Protein AF-A0A6G5QMS0-F1 (afdb_monomer)

Sequence (101 aa):
MNLTSTTRLPVDHMISGALIGAIAAGGIGILNYKKGSASKAEVVAKTTKTAIQGGIVTACAISASNKLVSARYLAAAVTVAVGIAGVVATEKLIKNLEESK

pLDDT: mean 88.0, std 14.22, range [35.91, 97.56]

Foldseek 3Di:
DPPDDPDPQLQVQLQVQLVVQLCVLLVVLVVCVVVVNDDPVRSVLNSNLSSNLRSLLRSLQSVLVVCVVVVVNVVSVVSVVVSVVSNVVSVVVSVVVVVVD

Solvent-accessible surface area (backbone atoms only — not comparable to full-atom values): 5125 Å² total; per-residue (Å²): 133,85,89,62,78,87,66,90,48,36,64,67,40,16,54,51,24,18,50,53,24,26,51,55,36,37,56,54,28,54,54,33,35,77,70,70,75,41,50,73,67,56,29,51,53,50,12,52,52,36,12,55,39,26,12,45,46,37,16,22,51,49,49,17,50,58,28,45,78,68,71,35,53,69,63,14,53,51,33,46,52,50,26,54,50,50,43,54,49,50,54,52,53,52,48,52,63,62,70,77,105

InterPro domains:
  IPR058956 Magnetosome protein MamC [PF26373] (11-67)

Radius of gyration: 16.38 Å; Cα contacts (8 Å, |Δi|>4): 110; chains: 1; bounding box: 47×28×39 Å

Structure (mmCIF, N/CA/C/O backbone):
data_AF-A0A6G5QMS0-F1
#
_entry.id   AF-A0A6G5QMS0-F1
#
loop_
_atom_site.group_PDB
_atom_site.id
_atom_site.type_symbol
_atom_site.label_atom_id
_atom_site.label_alt_id
_atom_site.label_comp_id
_atom_site.label_asym_id
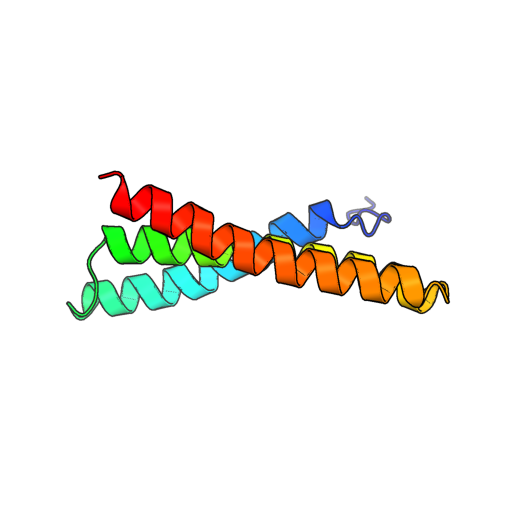_atom_site.label_entity_id
_atom_site.label_seq_id
_atom_site.pdbx_PDB_ins_code
_atom_site.Cartn_x
_atom_site.Cartn_y
_atom_site.Cartn_z
_atom_site.occupancy
_atom_site.B_iso_or_equiv
_atom_site.auth_seq_id
_atom_site.auth_comp_id
_atom_site.auth_asym_id
_atom_site.auth_atom_id
_atom_site.pdbx_PDB_model_num
ATOM 1 N N . MET A 1 1 ? 27.783 13.426 5.792 1.00 35.91 1 MET A N 1
ATOM 2 C CA . MET A 1 1 ? 26.712 12.527 6.272 1.00 35.91 1 MET A CA 1
ATOM 3 C C . MET A 1 1 ? 25.686 12.410 5.156 1.00 35.91 1 MET A C 1
ATOM 5 O O . MET A 1 1 ? 24.969 13.367 4.904 1.00 35.91 1 MET A O 1
ATOM 9 N N . ASN A 1 2 ? 25.715 11.317 4.390 1.00 42.00 2 ASN A N 1
ATOM 10 C CA . ASN A 1 2 ? 24.820 11.134 3.247 1.00 42.00 2 ASN A CA 1
ATOM 11 C C . ASN A 1 2 ? 23.484 10.591 3.782 1.00 42.00 2 ASN A C 1
ATOM 13 O O . ASN A 1 2 ? 23.346 9.396 4.010 1.00 42.00 2 ASN A O 1
ATOM 17 N N . LEU A 1 3 ? 22.543 11.488 4.089 1.00 47.78 3 LEU A N 1
ATOM 18 C CA . LEU A 1 3 ? 21.238 11.172 4.699 1.00 47.78 3 LEU A CA 1
ATOM 19 C C . LEU A 1 3 ? 20.211 10.597 3.710 1.00 47.78 3 LEU A C 1
ATOM 21 O O . LEU A 1 3 ? 19.059 10.384 4.075 1.00 47.78 3 LEU A O 1
ATOM 25 N N . THR A 1 4 ? 20.599 10.359 2.457 1.00 46.22 4 THR A N 1
ATOM 26 C CA . THR A 1 4 ? 19.692 9.853 1.427 1.00 46.22 4 THR A CA 1
ATOM 27 C C . THR A 1 4 ? 20.210 8.524 0.905 1.00 46.22 4 THR A C 1
ATOM 29 O O . THR A 1 4 ? 21.332 8.423 0.407 1.00 46.22 4 THR A O 1
ATOM 32 N N . SER A 1 5 ? 19.388 7.486 1.051 1.00 44.72 5 SER A N 1
ATOM 33 C CA . SER A 1 5 ? 19.567 6.248 0.305 1.00 44.72 5 SER A CA 1
ATOM 34 C C . SER A 1 5 ? 19.546 6.598 -1.184 1.00 44.72 5 SER A C 1
ATOM 36 O O . SER A 1 5 ? 18.560 7.133 -1.692 1.00 44.72 5 SER A O 1
ATOM 38 N N . THR A 1 6 ? 20.645 6.348 -1.893 1.00 50.56 6 THR A N 1
ATOM 39 C CA . THR A 1 6 ? 20.730 6.530 -3.351 1.00 50.56 6 THR A CA 1
ATOM 40 C C . THR A 1 6 ? 19.987 5.428 -4.111 1.00 50.56 6 THR A C 1
ATOM 42 O O . THR A 1 6 ? 19.879 5.486 -5.337 1.00 50.56 6 THR A O 1
ATOM 45 N N . THR A 1 7 ? 19.424 4.439 -3.410 1.00 55.16 7 THR 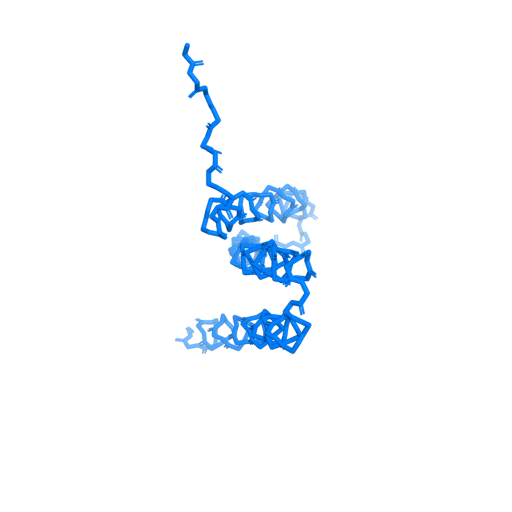A N 1
ATOM 46 C CA . THR A 1 7 ? 18.575 3.406 -3.993 1.00 55.16 7 THR A CA 1
ATOM 47 C C . THR A 1 7 ? 17.106 3.811 -3.835 1.00 55.16 7 THR A C 1
ATOM 49 O O . THR A 1 7 ? 16.555 3.850 -2.741 1.00 55.16 7 THR A O 1
ATOM 52 N N . ARG A 1 8 ? 16.426 4.124 -4.949 1.00 63.78 8 ARG A N 1
ATOM 53 C CA . ARG A 1 8 ? 14.958 4.297 -4.980 1.00 63.78 8 ARG A CA 1
ATOM 54 C C . ARG A 1 8 ? 14.271 2.935 -4.892 1.00 63.78 8 ARG A C 1
ATOM 56 O O . ARG A 1 8 ? 13.668 2.471 -5.865 1.00 63.78 8 ARG A O 1
ATOM 63 N N . LEU A 1 9 ? 14.432 2.253 -3.759 1.00 77.31 9 LEU A N 1
ATOM 64 C CA . LEU A 1 9 ? 13.836 0.943 -3.546 1.00 77.31 9 LEU A CA 1
ATOM 65 C C . LEU A 1 9 ? 12.315 1.097 -3.414 1.00 77.31 9 LEU A C 1
ATOM 67 O O . LEU A 1 9 ? 11.843 1.931 -2.639 1.00 77.31 9 LEU A O 1
ATOM 71 N N . PRO A 1 10 ? 11.519 0.281 -4.128 1.00 79.88 10 PRO A N 1
ATOM 72 C CA . PRO A 1 10 ? 10.065 0.300 -3.989 1.00 79.88 10 PRO A CA 1
ATOM 73 C C . PRO A 1 10 ? 9.584 0.114 -2.542 1.00 79.88 10 PRO A C 1
ATOM 75 O O . PRO A 1 10 ? 8.539 0.644 -2.184 1.00 79.88 10 PRO A O 1
ATOM 78 N N . VAL A 1 11 ? 10.353 -0.602 -1.714 1.00 82.25 11 VAL A N 1
ATOM 79 C CA . VAL A 1 11 ? 10.038 -0.881 -0.302 1.00 82.25 11 VAL A CA 1
ATOM 80 C C . VAL A 1 11 ? 10.127 0.375 0.573 1.00 82.25 11 VAL A C 1
ATOM 82 O O . VAL A 1 11 ? 9.236 0.604 1.386 1.00 82.25 11 VAL A O 1
ATOM 85 N N . ASP A 1 12 ? 11.119 1.241 0.370 1.00 81.00 12 ASP A N 1
ATOM 86 C CA . ASP A 1 12 ? 11.252 2.482 1.153 1.00 81.00 12 ASP A CA 1
ATOM 87 C C . ASP A 1 12 ? 10.063 3.421 0.892 1.00 81.00 12 ASP A C 1
ATOM 89 O O . ASP A 1 12 ? 9.485 4.044 1.790 1.00 81.00 12 ASP A O 1
ATOM 93 N N . HIS A 1 13 ? 9.630 3.454 -0.367 1.00 86.38 13 HIS A N 1
ATOM 94 C CA . HIS A 1 13 ? 8.457 4.203 -0.790 1.00 86.38 13 HIS A CA 1
ATOM 95 C C . HIS A 1 13 ? 7.136 3.530 -0.391 1.00 86.38 13 HIS A C 1
ATOM 97 O O . HIS A 1 13 ? 6.160 4.235 -0.142 1.00 86.38 13 HIS A O 1
ATOM 103 N N . MET A 1 14 ? 7.102 2.201 -0.259 1.00 91.38 14 MET A N 1
ATOM 104 C CA . MET A 1 14 ? 5.962 1.468 0.299 1.00 91.38 14 MET A CA 1
ATOM 105 C C . MET A 1 14 ? 5.661 1.932 1.724 1.00 91.38 14 MET A C 1
ATOM 107 O O . MET A 1 14 ? 4.515 2.231 2.045 1.00 91.38 14 MET A O 1
ATOM 111 N N . ILE A 1 15 ? 6.690 2.032 2.571 1.00 92.19 15 ILE A N 1
ATOM 112 C CA . ILE A 1 15 ? 6.532 2.453 3.970 1.00 92.19 15 ILE A CA 1
ATOM 113 C C . ILE A 1 15 ? 5.987 3.882 4.031 1.00 92.19 15 ILE A C 1
ATOM 115 O O . ILE A 1 15 ? 5.046 4.159 4.772 1.00 92.19 15 ILE A O 1
ATOM 119 N N . SER A 1 16 ? 6.523 4.775 3.196 1.00 92.25 16 SER A N 1
ATOM 120 C CA . SER A 1 16 ? 6.057 6.163 3.113 1.00 92.25 16 SER A CA 1
ATOM 121 C C . SER A 1 16 ? 4.608 6.259 2.619 1.00 92.25 16 SER A C 1
ATOM 123 O O . SER A 1 16 ? 3.805 6.981 3.209 1.00 92.25 16 SER A O 1
ATOM 125 N N . GLY A 1 17 ? 4.243 5.497 1.582 1.00 94.00 17 GLY A N 1
ATOM 126 C CA . GLY A 1 17 ? 2.869 5.412 1.082 1.00 94.00 17 GLY A CA 1
ATOM 127 C C . GLY A 1 17 ? 1.894 4.894 2.136 1.00 94.00 17 GLY A C 1
ATOM 128 O O . GLY A 1 17 ? 0.804 5.444 2.302 1.00 94.00 17 GLY A O 1
ATOM 129 N N . ALA A 1 18 ? 2.308 3.882 2.902 1.00 96.44 18 ALA A N 1
ATOM 130 C CA . ALA A 1 18 ? 1.498 3.330 3.976 1.00 96.44 18 ALA A CA 1
ATOM 131 C C . ALA A 1 18 ? 1.304 4.316 5.127 1.00 96.44 18 ALA A C 1
ATOM 133 O O . ALA A 1 18 ? 0.185 4.480 5.614 1.00 96.44 18 ALA A O 1
ATOM 134 N N . LEU A 1 19 ? 2.366 5.019 5.521 1.00 96.62 19 LEU A N 1
ATOM 135 C CA . LEU A 1 19 ? 2.302 6.027 6.571 1.00 96.62 19 LEU A CA 1
ATOM 136 C C . LEU A 1 19 ? 1.390 7.194 6.174 1.00 96.62 19 LEU A C 1
ATOM 138 O O . LEU A 1 19 ? 0.517 7.576 6.947 1.00 96.62 19 LEU A O 1
ATOM 142 N N . ILE A 1 20 ? 1.542 7.727 4.959 1.00 96.50 20 ILE A N 1
ATOM 143 C CA . ILE A 1 20 ? 0.690 8.816 4.460 1.00 96.50 20 ILE A CA 1
ATOM 144 C C . ILE A 1 20 ? -0.771 8.356 4.370 1.00 96.50 20 ILE A C 1
ATOM 146 O O . ILE A 1 20 ? -1.668 9.081 4.804 1.00 96.50 20 ILE A O 1
ATOM 150 N N . GLY A 1 21 ? -1.018 7.136 3.879 1.00 96.06 21 GLY A N 1
ATOM 151 C CA . GLY A 1 21 ? -2.354 6.538 3.850 1.00 96.06 21 GLY A CA 1
ATOM 152 C C . GLY A 1 21 ? -2.975 6.417 5.245 1.00 96.06 21 GLY A C 1
ATOM 153 O O . GLY A 1 21 ? -4.138 6.779 5.43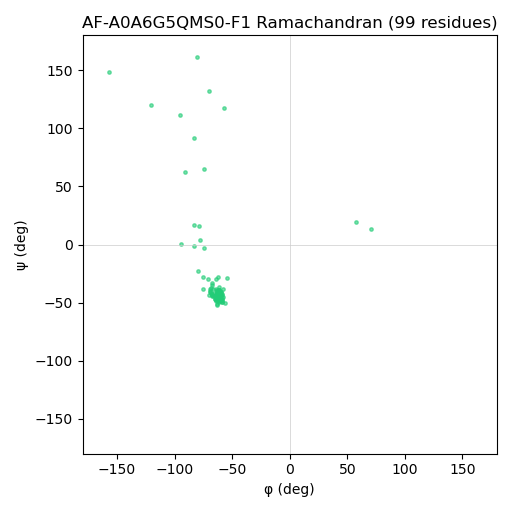6 1.00 96.06 21 GLY A O 1
ATOM 154 N N . ALA A 1 22 ? -2.190 5.982 6.235 1.00 97.00 22 ALA A N 1
ATOM 155 C CA . ALA A 1 22 ? -2.619 5.889 7.627 1.00 97.00 22 ALA A CA 1
ATOM 156 C C . ALA A 1 22 ? -2.927 7.266 8.232 1.00 97.00 22 ALA A C 1
ATOM 158 O O . ALA A 1 22 ? -3.957 7.433 8.879 1.00 97.00 22 ALA A O 1
ATOM 159 N N . ILE A 1 23 ? -2.071 8.266 8.000 1.00 97.44 23 ILE A N 1
ATOM 160 C CA . ILE A 1 23 ? -2.271 9.631 8.504 1.00 97.44 23 ILE A CA 1
ATOM 161 C C . ILE A 1 23 ? -3.560 10.223 7.928 1.00 97.44 23 ILE A C 1
ATOM 163 O O . ILE A 1 23 ? -4.387 10.743 8.678 1.00 97.44 23 ILE A O 1
ATOM 167 N N . ALA A 1 24 ? -3.763 10.108 6.614 1.00 96.00 24 ALA A N 1
ATOM 168 C CA . ALA A 1 24 ? -4.942 10.650 5.948 1.00 96.00 24 ALA A CA 1
ATOM 169 C C . ALA A 1 24 ? -6.234 9.974 6.436 1.00 96.00 24 ALA A C 1
ATOM 171 O O . ALA A 1 24 ? -7.174 10.649 6.864 1.00 96.00 24 ALA A O 1
ATOM 172 N N . ALA A 1 25 ? -6.283 8.639 6.420 1.00 95.88 25 ALA A N 1
ATOM 173 C CA . ALA A 1 25 ? -7.472 7.900 6.833 1.00 95.88 25 ALA A CA 1
ATOM 174 C C . ALA A 1 25 ? -7.734 7.996 8.340 1.00 95.88 25 ALA A C 1
ATOM 176 O O . ALA A 1 25 ? -8.885 8.168 8.743 1.00 95.88 25 ALA A O 1
ATOM 177 N N . GLY A 1 26 ? -6.683 7.941 9.157 1.00 94.94 26 GLY A N 1
ATOM 178 C CA . GLY A 1 26 ? -6.768 8.061 10.608 1.00 94.94 26 GLY A CA 1
ATOM 179 C C . GLY A 1 26 ? -7.214 9.453 11.040 1.00 94.94 26 GLY A C 1
ATOM 180 O O . GLY A 1 26 ? -8.120 9.573 11.861 1.00 94.94 26 GLY A O 1
ATOM 181 N N . GLY A 1 27 ? -6.659 10.508 10.437 1.00 95.69 27 GLY A N 1
ATOM 182 C CA . GLY A 1 27 ? -7.061 11.889 10.707 1.00 95.69 27 GLY A CA 1
ATOM 183 C C . GLY A 1 27 ? -8.543 12.130 10.409 1.00 95.69 27 GLY A C 1
ATOM 184 O O . GLY A 1 27 ? -9.280 12.603 11.275 1.00 95.69 27 GLY A O 1
ATOM 185 N N . ILE A 1 28 ? -9.010 11.724 9.221 1.00 95.81 28 ILE A N 1
ATOM 186 C CA . ILE A 1 28 ? -10.434 11.813 8.853 1.00 95.81 28 ILE A CA 1
ATOM 187 C C . ILE A 1 28 ? -11.289 10.925 9.772 1.00 95.81 28 ILE A C 1
ATOM 189 O O . ILE A 1 28 ? -12.355 11.337 10.230 1.00 95.81 28 ILE A O 1
ATOM 193 N N . GLY A 1 29 ? -10.823 9.713 10.075 1.00 94.94 29 GLY A N 1
ATOM 194 C CA . GLY A 1 29 ? -11.529 8.753 10.917 1.00 94.94 29 GLY A CA 1
ATOM 195 C C . GLY A 1 29 ? -11.743 9.245 12.348 1.00 94.94 29 GLY A C 1
ATOM 196 O O . GLY A 1 29 ? -12.850 9.136 12.869 1.00 94.94 29 GLY A O 1
ATOM 197 N N . ILE A 1 30 ? -10.734 9.868 12.965 1.00 95.19 30 ILE A N 1
ATOM 198 C CA . ILE A 1 30 ? -10.845 10.459 14.307 1.00 95.19 30 ILE A CA 1
ATOM 199 C C . ILE A 1 30 ? -11.921 11.550 14.338 1.00 95.19 30 ILE A C 1
ATOM 201 O O . ILE A 1 30 ? -12.701 11.615 15.291 1.00 95.19 30 ILE A O 1
ATOM 205 N N . LEU A 1 31 ? -11.998 12.390 13.301 1.00 95.50 31 LEU A N 1
ATOM 206 C CA . LEU A 1 31 ? -13.042 13.412 13.200 1.00 95.50 31 LEU A CA 1
ATOM 207 C C . LEU A 1 31 ? -14.435 12.781 13.087 1.00 95.50 31 LEU A C 1
ATOM 209 O O . LEU A 1 31 ? -15.358 13.225 13.768 1.00 95.50 31 LEU A O 1
ATOM 213 N N . AS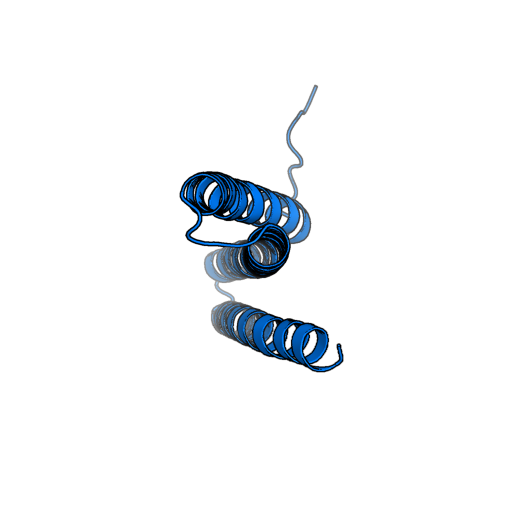N A 1 32 ? -14.584 11.729 12.282 1.00 93.44 32 ASN A N 1
ATOM 214 C CA . ASN A 1 32 ? -15.859 11.025 12.119 1.00 93.44 32 ASN A CA 1
ATOM 215 C C . ASN A 1 32 ? -16.296 10.304 13.400 1.00 93.44 32 ASN A C 1
ATOM 217 O O . ASN A 1 32 ? -17.475 10.349 13.746 1.00 93.44 32 ASN A O 1
ATOM 221 N N . TYR A 1 33 ? -15.354 9.717 14.144 1.00 94.25 33 TYR A N 1
ATOM 222 C CA . TYR A 1 33 ? -15.627 9.133 15.458 1.00 94.25 33 TYR A CA 1
ATOM 223 C C . TYR A 1 33 ? -16.125 10.185 16.454 1.00 94.25 33 TYR A C 1
ATOM 225 O O . TYR A 1 33 ? -17.142 9.981 17.113 1.00 94.25 33 TYR A O 1
ATOM 233 N N . LYS A 1 34 ? -15.470 11.353 16.523 1.00 94.69 34 LYS A N 1
ATOM 234 C CA . LYS A 1 34 ? -15.906 12.455 17.401 1.00 94.69 34 LYS A CA 1
ATOM 235 C C . LYS A 1 34 ? -17.293 13.001 17.045 1.00 94.69 34 LYS A C 1
ATOM 237 O O . LYS A 1 34 ? -17.983 13.497 17.926 1.00 94.69 34 LYS A O 1
ATOM 242 N N . LYS A 1 35 ? -17.700 12.906 15.776 1.00 95.19 35 LYS A N 1
ATOM 243 C CA . LYS A 1 35 ? -19.035 13.292 15.292 1.00 95.19 35 LYS A CA 1
ATOM 244 C C . LYS A 1 35 ? -20.103 12.207 15.495 1.00 95.19 35 LYS A C 1
ATOM 246 O O . LYS A 1 35 ? -21.247 12.420 15.113 1.00 95.19 35 LYS A O 1
ATOM 251 N N . GLY A 1 36 ? -19.743 1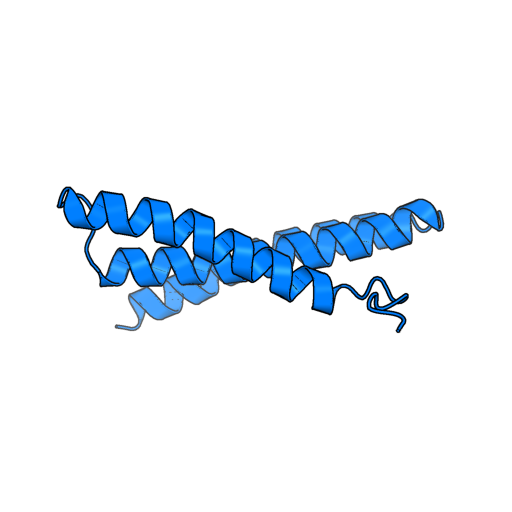1.046 16.048 1.00 92.88 36 GLY A N 1
ATOM 252 C CA . GLY A 1 36 ? -20.652 9.905 16.194 1.00 92.88 36 GLY A CA 1
ATOM 253 C C . GLY A 1 36 ? -21.015 9.223 14.870 1.00 92.88 36 GLY A C 1
ATOM 254 O O . GLY A 1 36 ? -21.943 8.426 14.834 1.00 92.88 36 GLY A O 1
ATOM 255 N N . SER A 1 37 ? -20.303 9.527 13.779 1.00 91.75 37 SER A N 1
ATOM 256 C CA . SER A 1 37 ? -20.580 9.005 12.430 1.00 91.75 37 SER A CA 1
ATOM 257 C C . SER A 1 37 ? -19.758 7.758 12.073 1.00 91.75 37 SER A C 1
ATOM 259 O O . SER A 1 37 ? -19.849 7.275 10.950 1.00 91.75 37 SER A O 1
ATOM 261 N N . ALA A 1 38 ? -18.908 7.282 12.987 1.00 91.94 38 ALA A N 1
ATOM 262 C CA . ALA A 1 38 ? -18.138 6.047 12.857 1.00 91.94 38 ALA A CA 1
ATOM 263 C C . ALA A 1 38 ? -17.738 5.520 14.243 1.00 91.94 38 ALA A C 1
ATOM 265 O O . ALA A 1 38 ? -17.465 6.295 15.160 1.00 91.94 38 ALA A O 1
ATOM 266 N N . SER A 1 39 ? -17.639 4.206 14.394 1.00 93.31 39 SER A N 1
ATOM 267 C CA . SER A 1 39 ? -17.087 3.540 15.573 1.00 93.31 39 SER A CA 1
ATOM 268 C C . SER A 1 39 ? -15.552 3.523 15.552 1.00 93.31 39 SER A C 1
ATOM 270 O O . SER A 1 39 ? -14.911 3.655 14.508 1.00 93.31 39 SER A O 1
ATOM 272 N N . LYS A 1 40 ? -14.924 3.301 16.717 1.00 90.81 40 LYS A N 1
ATOM 273 C CA . LYS A 1 40 ? -13.457 3.141 16.802 1.00 90.81 40 LYS A CA 1
ATOM 274 C C . LYS A 1 40 ? -12.957 1.982 15.934 1.00 90.81 40 LYS A C 1
ATOM 276 O O . LYS A 1 40 ? -11.901 2.098 15.320 1.00 90.81 40 LYS A O 1
ATOM 281 N N . ALA A 1 41 ? -13.713 0.883 15.891 1.00 90.00 41 ALA A N 1
ATOM 282 C CA . ALA A 1 41 ? -13.360 -0.302 15.119 1.00 90.00 41 ALA A CA 1
ATOM 283 C C . ALA A 1 41 ? -13.350 -0.004 13.613 1.00 90.00 41 ALA A C 1
ATOM 285 O O . ALA A 1 41 ? -12.361 -0.301 12.949 1.00 90.00 41 ALA A O 1
ATOM 286 N N . GLU A 1 42 ? -14.383 0.672 13.101 1.00 90.31 42 GLU A N 1
ATOM 287 C CA . GLU A 1 42 ? -14.449 1.093 11.693 1.00 90.31 42 GLU A CA 1
ATOM 288 C C . GLU A 1 42 ? -13.315 2.056 11.331 1.00 90.31 42 GLU A C 1
ATOM 290 O O . GLU A 1 42 ? -12.721 1.954 10.257 1.00 90.31 42 GLU A O 1
ATOM 295 N N . VAL A 1 43 ? -12.965 2.976 12.237 1.00 93.44 43 VAL A N 1
ATOM 296 C CA . VAL A 1 43 ? -11.845 3.902 12.026 1.00 93.44 43 VAL A CA 1
ATOM 297 C C . VAL A 1 43 ? -10.518 3.155 11.919 1.00 93.44 43 VAL A C 1
ATOM 299 O O . VAL A 1 43 ? -9.743 3.433 11.002 1.00 93.44 43 VAL A O 1
ATOM 302 N N . VAL A 1 44 ? -10.254 2.197 12.810 1.00 92.75 44 VAL A N 1
ATOM 303 C CA . VAL A 1 44 ? -9.029 1.384 12.766 1.00 92.75 44 VAL A CA 1
ATOM 304 C C . VAL A 1 44 ? -8.993 0.534 11.498 1.00 92.75 44 VAL A C 1
ATOM 306 O O . VAL A 1 44 ? -7.996 0.575 10.781 1.00 92.75 44 VAL A O 1
ATOM 309 N N . ALA A 1 45 ? -10.081 -0.167 11.167 1.00 91.31 45 ALA A N 1
ATOM 310 C CA . ALA A 1 45 ? -10.160 -1.006 9.973 1.00 91.31 45 ALA A CA 1
ATOM 311 C C . ALA A 1 45 ? -9.914 -0.196 8.690 1.00 91.31 45 ALA A C 1
ATOM 313 O O . ALA A 1 45 ? -9.052 -0.545 7.879 1.00 91.31 45 ALA A O 1
ATOM 314 N N . LYS A 1 46 ? -10.582 0.957 8.547 1.00 92.75 46 LYS A N 1
ATOM 315 C CA . LYS A 1 46 ? -10.401 1.852 7.398 1.00 92.75 46 LYS A CA 1
ATOM 316 C C . LYS A 1 46 ? -8.986 2.422 7.321 1.00 92.75 46 LYS A C 1
ATOM 318 O O . LYS A 1 46 ? -8.427 2.524 6.227 1.00 92.75 46 LYS A O 1
ATOM 323 N N . THR A 1 47 ? -8.403 2.790 8.460 1.00 95.44 47 THR A N 1
ATOM 324 C CA . THR A 1 47 ? -7.032 3.314 8.528 1.00 95.44 47 THR A CA 1
ATOM 325 C C . THR A 1 47 ? -6.029 2.258 8.085 1.00 95.44 47 THR A C 1
ATOM 327 O O . THR A 1 47 ? -5.223 2.525 7.197 1.00 95.44 47 THR A O 1
ATOM 330 N N . THR A 1 48 ? -6.132 1.041 8.620 1.00 93.94 48 THR A N 1
ATOM 331 C CA . THR A 1 48 ? -5.277 -0.093 8.248 1.00 93.94 48 THR A CA 1
ATOM 332 C C . THR A 1 48 ? -5.426 -0.445 6.771 1.00 93.94 48 THR A C 1
ATOM 334 O O . THR A 1 48 ? -4.424 -0.573 6.069 1.00 93.94 48 THR A O 1
ATOM 337 N N . LYS A 1 49 ? -6.664 -0.520 6.262 1.00 94.44 49 LYS A N 1
ATOM 338 C CA . LYS A 1 49 ? -6.932 -0.750 4.835 1.00 94.44 49 LYS A CA 1
ATOM 339 C C . LYS A 1 49 ? -6.246 0.295 3.961 1.00 94.44 49 LYS A C 1
ATOM 341 O O . LYS A 1 49 ? -5.536 -0.056 3.020 1.00 94.44 49 LYS A O 1
ATOM 346 N N . THR A 1 50 ? -6.433 1.570 4.291 1.00 95.81 50 THR A N 1
ATOM 347 C CA . THR A 1 50 ? -5.879 2.681 3.506 1.00 95.81 50 THR A CA 1
ATOM 348 C C . THR A 1 50 ? -4.354 2.717 3.588 1.00 95.81 50 THR A C 1
ATOM 350 O O . THR A 1 50 ? -3.703 3.023 2.595 1.00 95.81 50 THR A O 1
ATOM 353 N N . ALA A 1 51 ? -3.768 2.351 4.730 1.00 96.62 51 ALA A N 1
ATOM 354 C CA . ALA A 1 51 ? -2.323 2.228 4.882 1.00 96.62 51 ALA A CA 1
ATOM 355 C C . ALA A 1 51 ? -1.754 1.129 3.971 1.00 96.62 51 ALA A C 1
ATOM 357 O O . ALA A 1 51 ? -0.843 1.380 3.187 1.00 96.62 51 ALA A O 1
ATOM 358 N N . ILE A 1 52 ? -2.322 -0.079 4.000 1.00 95.38 52 ILE A N 1
ATOM 359 C CA . ILE A 1 52 ? -1.847 -1.189 3.159 1.00 95.38 52 ILE A CA 1
ATOM 360 C C . ILE A 1 52 ? -1.977 -0.829 1.672 1.00 95.38 52 ILE A C 1
ATOM 362 O O . ILE A 1 52 ? -1.017 -0.969 0.912 1.00 95.38 52 ILE A O 1
ATOM 366 N N . GLN A 1 53 ? -3.134 -0.298 1.261 1.00 95.94 53 GLN A N 1
ATOM 367 C CA . GLN A 1 53 ? -3.360 0.132 -0.121 1.00 95.94 53 GLN A CA 1
ATOM 368 C C . GLN A 1 53 ? -2.411 1.264 -0.532 1.00 95.94 53 GLN A C 1
ATOM 370 O O . GLN A 1 53 ? -1.830 1.203 -1.614 1.00 95.94 53 GLN A O 1
ATOM 375 N N . GLY A 1 54 ? -2.206 2.257 0.337 1.00 96.19 54 GLY A N 1
ATOM 376 C CA . GLY A 1 54 ? -1.263 3.352 0.115 1.00 96.19 54 GLY A CA 1
ATOM 377 C C . GLY A 1 54 ? 0.155 2.839 -0.115 1.00 96.19 54 GLY A C 1
ATOM 378 O O . GLY A 1 54 ? 0.802 3.234 -1.082 1.00 96.19 54 GLY A O 1
ATOM 379 N N . GLY A 1 55 ? 0.611 1.883 0.698 1.00 95.69 55 GLY A N 1
ATOM 380 C CA . GLY A 1 55 ? 1.921 1.265 0.520 1.00 95.69 55 GLY A CA 1
ATOM 381 C C . GLY A 1 55 ? 2.064 0.537 -0.816 1.00 95.69 55 GLY A C 1
ATOM 382 O O . GLY A 1 55 ? 3.022 0.787 -1.549 1.00 95.69 55 GLY A O 1
ATOM 383 N N . ILE A 1 56 ? 1.098 -0.316 -1.173 1.00 95.44 56 ILE A N 1
ATOM 384 C CA . ILE A 1 56 ? 1.104 -1.064 -2.443 1.00 95.44 56 ILE A CA 1
ATOM 385 C C . ILE A 1 56 ? 1.132 -0.111 -3.641 1.00 95.44 56 ILE A C 1
ATOM 387 O O . ILE A 1 56 ? 1.960 -0.276 -4.543 1.00 95.44 56 ILE A O 1
ATOM 391 N N . VAL A 1 57 ? 0.248 0.893 -3.648 1.00 96.25 57 VAL A N 1
ATOM 392 C CA . VAL A 1 57 ? 0.137 1.865 -4.742 1.00 96.25 57 VAL A CA 1
ATOM 393 C C . VAL A 1 57 ? 1.442 2.631 -4.904 1.00 96.25 57 VAL A C 1
ATOM 395 O O . VAL A 1 57 ? 1.964 2.707 -6.015 1.00 96.25 57 VAL A O 1
ATOM 398 N N . THR A 1 58 ? 2.018 3.150 -3.817 1.00 95.44 58 THR A N 1
ATOM 399 C CA . THR A 1 58 ? 3.270 3.910 -3.895 1.00 95.44 58 THR A CA 1
ATOM 400 C C . THR A 1 58 ? 4.444 3.031 -4.336 1.00 95.44 58 THR A C 1
ATOM 402 O O . THR A 1 58 ? 5.212 3.439 -5.209 1.00 95.44 58 THR A O 1
ATOM 405 N N . ALA A 1 59 ? 4.561 1.802 -3.824 1.00 93.75 59 ALA A N 1
ATOM 406 C CA . ALA A 1 59 ? 5.613 0.869 -4.232 1.00 93.75 59 ALA A CA 1
ATOM 407 C C . ALA A 1 59 ? 5.544 0.546 -5.733 1.00 93.75 59 ALA A C 1
ATOM 409 O O . ALA A 1 59 ? 6.550 0.613 -6.448 1.00 93.75 59 ALA A O 1
ATOM 410 N N . CYS A 1 60 ? 4.344 0.231 -6.228 1.00 95.06 60 CYS A N 1
ATOM 411 C CA . CYS A 1 60 ? 4.131 -0.100 -7.633 1.00 95.06 60 CYS A CA 1
ATOM 412 C C . CYS A 1 60 ? 4.320 1.122 -8.534 1.00 95.06 60 CYS A C 1
ATOM 414 O O . CYS A 1 60 ? 4.938 0.993 -9.588 1.00 95.06 60 CYS A O 1
ATOM 416 N N . ALA A 1 61 ? 3.880 2.309 -8.109 1.00 94.56 61 ALA A N 1
ATOM 417 C CA . ALA A 1 61 ? 4.074 3.551 -8.853 1.00 94.56 61 ALA A CA 1
ATOM 418 C C . ALA A 1 61 ? 5.563 3.878 -9.043 1.00 94.56 61 ALA A C 1
ATOM 420 O O . ALA A 1 61 ? 5.990 4.170 -10.161 1.00 94.56 61 ALA A O 1
ATOM 421 N N . ILE A 1 62 ? 6.379 3.761 -7.990 1.00 92.81 62 ILE A N 1
ATOM 422 C CA . ILE A 1 62 ? 7.830 3.989 -8.084 1.00 92.81 62 ILE A CA 1
ATOM 423 C C . ILE A 1 62 ? 8.502 2.908 -8.932 1.00 92.81 62 ILE A C 1
ATOM 425 O O . ILE A 1 62 ? 9.297 3.210 -9.821 1.00 92.81 62 ILE A O 1
ATOM 429 N N . SER A 1 63 ? 8.143 1.642 -8.719 1.00 92.38 63 SER A N 1
ATOM 430 C CA . SER A 1 63 ? 8.677 0.513 -9.487 1.00 92.38 63 SER A CA 1
ATOM 431 C C . SER A 1 63 ? 8.345 0.611 -10.983 1.00 92.38 63 SER A C 1
ATOM 433 O O . SER A 1 63 ? 9.199 0.313 -11.824 1.00 92.38 63 SER A O 1
ATOM 435 N N . ALA A 1 64 ? 7.133 1.056 -11.327 1.00 94.31 64 ALA A N 1
ATOM 436 C CA . ALA A 1 64 ? 6.708 1.303 -12.700 1.00 94.31 64 ALA A CA 1
ATOM 437 C C . ALA A 1 64 ? 7.422 2.523 -13.292 1.00 94.31 64 ALA A C 1
ATOM 439 O O . ALA A 1 64 ? 7.934 2.432 -14.403 1.00 94.31 64 ALA A O 1
ATOM 440 N N . SER A 1 65 ? 7.541 3.619 -12.535 1.00 93.06 65 SER A N 1
ATOM 441 C CA . SER A 1 65 ? 8.254 4.834 -12.957 1.00 93.06 65 SER A CA 1
ATOM 442 C C . SER A 1 65 ? 9.726 4.554 -13.274 1.00 93.06 65 SER A C 1
ATOM 444 O O . SER A 1 65 ? 10.225 4.972 -14.318 1.00 93.06 65 SER A O 1
ATOM 446 N N . ASN A 1 66 ? 10.408 3.771 -12.429 1.00 90.38 66 ASN A N 1
ATOM 447 C CA . ASN A 1 66 ? 11.793 3.357 -12.665 1.00 90.38 66 ASN A CA 1
ATOM 448 C C . ASN A 1 66 ? 11.921 2.542 -13.965 1.00 90.38 66 ASN A C 1
ATOM 450 O O . ASN A 1 66 ? 12.824 2.778 -14.761 1.00 90.38 66 ASN A O 1
ATOM 454 N N . LYS A 1 67 ? 10.996 1.605 -14.218 1.00 91.12 67 LYS A N 1
ATOM 455 C CA . LYS A 1 67 ? 10.983 0.804 -15.457 1.00 91.12 67 LYS A CA 1
ATOM 456 C C . LYS A 1 67 ? 10.650 1.641 -16.692 1.00 91.12 67 LYS A C 1
ATOM 458 O O . LYS A 1 67 ? 11.225 1.398 -17.750 1.00 91.12 67 LYS A O 1
ATOM 463 N N . LEU A 1 68 ? 9.746 2.609 -16.555 1.00 92.62 68 LEU A N 1
ATOM 464 C CA . LEU A 1 68 ? 9.319 3.504 -17.627 1.00 92.62 68 LEU A CA 1
ATOM 465 C C . LEU A 1 68 ? 10.488 4.351 -18.142 1.00 92.62 68 LEU A C 1
ATOM 467 O O . LEU A 1 68 ? 10.726 4.384 -19.345 1.00 92.62 68 LEU A O 1
ATOM 471 N N . VAL A 1 69 ? 11.254 4.967 -17.234 1.00 91.94 69 VAL A N 1
ATOM 472 C CA . VAL A 1 69 ? 12.446 5.764 -17.584 1.00 91.94 69 VAL A CA 1
ATOM 473 C C . VAL A 1 69 ? 13.542 4.906 -18.223 1.00 91.94 69 VAL A C 1
ATOM 475 O O . VAL A 1 69 ? 14.268 5.383 -19.086 1.00 91.94 69 VAL A O 1
ATOM 478 N N . SER A 1 70 ? 13.633 3.621 -17.872 1.00 91.69 70 SER A N 1
ATOM 479 C CA . SER A 1 70 ? 14.543 2.667 -18.523 1.00 91.69 70 SER A CA 1
ATOM 480 C C . SER A 1 70 ? 13.993 2.055 -19.824 1.00 91.69 70 SER A C 1
ATOM 482 O O . SER A 1 70 ? 14.477 1.005 -20.238 1.00 91.69 70 SER A O 1
ATOM 484 N N . ALA A 1 71 ? 12.962 2.648 -20.441 1.00 94.69 71 ALA A N 1
ATOM 485 C CA . ALA A 1 71 ? 12.301 2.166 -21.663 1.00 94.69 71 ALA A CA 1
ATOM 486 C C . ALA A 1 71 ? 11.723 0.733 -21.581 1.00 94.69 71 ALA A C 1
ATOM 488 O O . ALA A 1 71 ? 11.429 0.093 -22.591 1.00 94.69 71 ALA A O 1
ATOM 489 N N . ARG A 1 72 ? 11.499 0.205 -20.370 1.00 94.06 72 ARG A N 1
ATOM 490 C CA . ARG A 1 72 ? 10.920 -1.130 -20.136 1.00 94.06 72 ARG A CA 1
ATOM 491 C C . ARG A 1 72 ? 9.396 -1.044 -20.023 1.00 94.06 72 ARG A C 1
ATOM 493 O O . ARG A 1 72 ? 8.827 -1.374 -18.982 1.00 94.06 72 ARG A O 1
ATOM 500 N N . TYR A 1 73 ? 8.733 -0.612 -21.095 1.00 95.56 73 TYR A N 1
ATOM 501 C CA . TYR A 1 73 ? 7.302 -0.271 -21.098 1.00 95.56 73 TYR A CA 1
ATOM 502 C C . TYR A 1 73 ? 6.381 -1.430 -20.700 1.00 95.56 73 TYR A C 1
ATOM 504 O O . TYR A 1 73 ? 5.531 -1.259 -19.830 1.00 95.56 73 TYR A O 1
ATOM 512 N N . LEU A 1 74 ? 6.590 -2.628 -21.259 1.00 97.19 74 LEU A N 1
ATOM 513 C CA . LEU A 1 74 ? 5.787 -3.806 -20.908 1.00 97.19 74 LEU A CA 1
ATOM 514 C C . LEU A 1 74 ? 5.922 -4.149 -19.419 1.00 97.19 74 LEU A C 1
ATOM 516 O O . LEU A 1 74 ? 4.934 -4.393 -18.734 1.00 97.19 74 LEU A O 1
ATOM 520 N N . ALA A 1 75 ? 7.145 -4.105 -18.890 1.00 94.06 75 ALA A N 1
ATOM 521 C CA . ALA A 1 75 ? 7.388 -4.382 -17.480 1.00 94.06 75 ALA A CA 1
ATOM 522 C C . ALA A 1 75 ? 6.791 -3.291 -16.568 1.00 94.06 75 ALA A C 1
ATOM 524 O O . ALA A 1 75 ? 6.345 -3.596 -15.459 1.00 94.0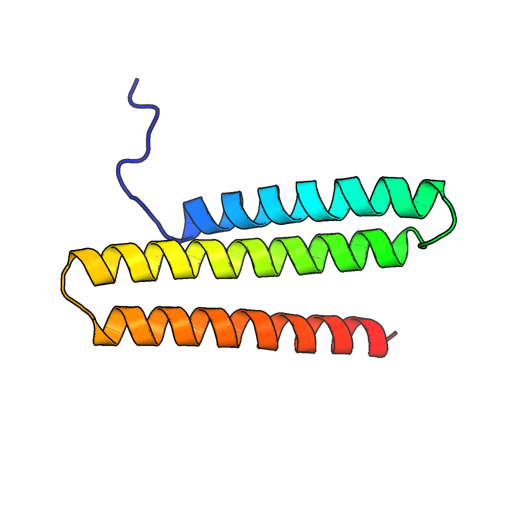6 75 ALA A O 1
ATOM 525 N N . ALA A 1 76 ? 6.765 -2.032 -17.015 1.00 94.50 76 ALA A N 1
ATOM 526 C CA . ALA A 1 76 ? 6.081 -0.947 -16.314 1.00 94.50 76 ALA A CA 1
ATOM 527 C C . ALA A 1 76 ? 4.560 -1.180 -16.278 1.00 94.50 76 ALA A C 1
ATOM 529 O O . ALA A 1 76 ? 3.971 -1.122 -15.200 1.00 94.50 76 ALA A O 1
ATOM 530 N N . ALA A 1 77 ? 3.948 -1.544 -17.410 1.00 97.38 77 ALA A N 1
ATOM 531 C CA . ALA A 1 77 ? 2.522 -1.863 -17.497 1.00 97.38 77 ALA A CA 1
ATOM 532 C C . ALA A 1 77 ? 2.137 -3.053 -16.602 1.00 97.38 77 ALA A C 1
ATOM 534 O O . ALA A 1 77 ? 1.182 -2.965 -15.831 1.00 97.38 77 ALA A O 1
ATOM 535 N N . VAL A 1 78 ? 2.929 -4.131 -16.618 1.00 97.50 78 VAL A N 1
ATOM 536 C CA . VAL A 1 78 ? 2.737 -5.281 -15.717 1.00 97.50 78 VAL A CA 1
ATOM 537 C C . VAL A 1 78 ? 2.842 -4.857 -14.250 1.00 97.50 78 VAL A C 1
ATOM 539 O O . VAL A 1 78 ? 2.039 -5.287 -13.431 1.00 97.50 78 VAL A O 1
ATOM 542 N N . THR A 1 79 ? 3.785 -3.976 -13.905 1.00 96.00 79 THR A N 1
ATOM 543 C CA . THR A 1 79 ? 3.931 -3.482 -12.524 1.00 96.00 79 THR A CA 1
ATOM 544 C C . THR A 1 79 ? 2.696 -2.694 -12.071 1.00 96.00 79 THR A C 1
ATOM 546 O O . THR A 1 79 ? 2.252 -2.855 -10.936 1.00 96.00 79 THR A O 1
ATOM 549 N N . VAL A 1 80 ? 2.104 -1.879 -12.951 1.00 97.44 80 VAL A N 1
ATOM 550 C CA . VAL A 1 80 ? 0.838 -1.183 -12.666 1.00 97.44 80 VAL A CA 1
ATOM 551 C C . VAL A 1 80 ? -0.300 -2.185 -12.467 1.00 97.44 80 VAL A C 1
ATOM 553 O O . VAL A 1 80 ? -1.032 -2.081 -11.485 1.00 97.44 80 VAL A O 1
ATOM 556 N N . ALA A 1 81 ? -0.415 -3.188 -13.342 1.00 97.56 81 ALA A N 1
ATOM 557 C CA . ALA A 1 81 ? -1.427 -4.236 -13.221 1.00 97.56 81 ALA A CA 1
ATOM 558 C C . ALA A 1 81 ? -1.306 -5.008 -11.895 1.00 97.56 81 ALA A C 1
ATOM 560 O O . ALA A 1 81 ? -2.311 -5.233 -11.224 1.00 97.56 81 ALA A O 1
ATOM 561 N N . VAL A 1 82 ? -0.081 -5.342 -11.471 1.00 96.25 82 VAL A N 1
ATOM 562 C CA . VAL A 1 82 ? 0.193 -5.957 -10.161 1.00 96.25 82 VAL A CA 1
ATOM 563 C C . VAL A 1 82 ? -0.241 -5.040 -9.016 1.00 96.25 82 VAL A C 1
ATOM 565 O O . VAL A 1 82 ? -0.851 -5.517 -8.063 1.00 96.25 82 VAL A O 1
ATOM 568 N N . GLY A 1 83 ? 0.007 -3.732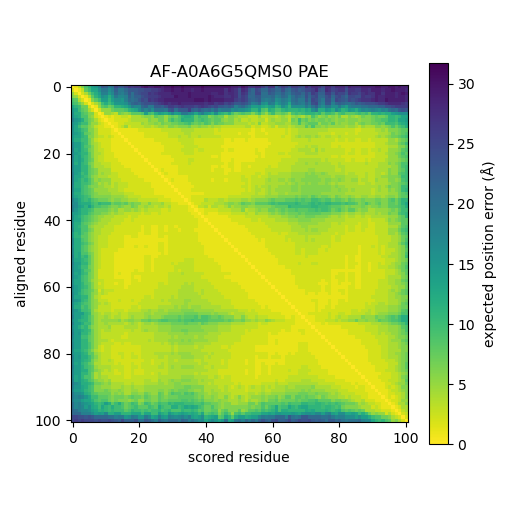 -9.113 1.00 96.06 83 GLY A N 1
ATOM 569 C CA . GLY A 1 83 ? -0.457 -2.763 -8.117 1.00 96.06 83 GLY A CA 1
ATOM 570 C C . GLY A 1 83 ? -1.979 -2.732 -7.986 1.00 96.06 83 GLY A C 1
ATOM 571 O O . GLY A 1 83 ? -2.501 -2.824 -6.876 1.00 96.06 83 GLY A O 1
ATOM 572 N N . ILE A 1 84 ? -2.697 -2.679 -9.112 1.00 97.12 84 ILE A N 1
ATOM 573 C CA . ILE A 1 84 ? -4.169 -2.725 -9.137 1.00 97.12 84 ILE A CA 1
ATOM 574 C C . ILE A 1 84 ? -4.671 -4.038 -8.526 1.00 97.12 84 ILE A C 1
ATOM 576 O O . ILE A 1 84 ? -5.531 -4.025 -7.645 1.00 97.12 84 ILE A O 1
ATOM 580 N N . ALA A 1 85 ? -4.100 -5.171 -8.944 1.00 96.81 85 ALA A N 1
ATOM 581 C CA . ALA A 1 85 ? -4.452 -6.479 -8.406 1.00 96.81 85 ALA A CA 1
ATOM 582 C C . ALA A 1 85 ? -4.201 -6.563 -6.891 1.00 96.81 85 ALA A C 1
ATOM 584 O O . ALA A 1 85 ? -5.046 -7.075 -6.161 1.00 96.81 85 ALA A O 1
ATOM 585 N N . GLY A 1 86 ? -3.088 -6.008 -6.402 1.00 94.94 86 GLY A N 1
ATOM 586 C CA . GLY A 1 86 ? -2.760 -5.949 -4.977 1.00 94.94 86 GLY A CA 1
ATOM 587 C C . GLY A 1 86 ? -3.755 -5.115 -4.166 1.00 94.94 86 GLY A C 1
ATOM 588 O O . GLY A 1 86 ? -4.162 -5.526 -3.077 1.00 94.94 86 GLY A O 1
ATOM 589 N N . VAL A 1 87 ? -4.217 -3.983 -4.708 1.00 95.19 87 VAL A N 1
ATOM 590 C CA . VAL A 1 87 ? -5.266 -3.164 -4.078 1.00 95.19 87 VAL A CA 1
ATOM 591 C C . VAL A 1 87 ? -6.571 -3.952 -3.969 1.00 95.19 87 VAL A C 1
ATOM 593 O O . VAL A 1 87 ? -7.136 -4.018 -2.877 1.00 95.19 87 VAL A O 1
ATOM 596 N N . VAL A 1 88 ? -7.011 -4.601 -5.053 1.00 94.25 88 VAL A N 1
ATOM 597 C CA . VAL A 1 88 ? -8.237 -5.424 -5.075 1.00 94.25 88 VAL A CA 1
ATOM 598 C C . VAL A 1 88 ? -8.128 -6.620 -4.125 1.00 94.25 88 VAL A C 1
ATOM 600 O O . VAL A 1 88 ? -9.069 -6.920 -3.391 1.00 94.25 88 VAL A O 1
ATOM 603 N N . ALA A 1 89 ? -6.977 -7.294 -4.096 1.00 93.25 89 ALA A N 1
ATOM 604 C CA . ALA A 1 89 ? -6.724 -8.403 -3.182 1.00 93.25 89 ALA A C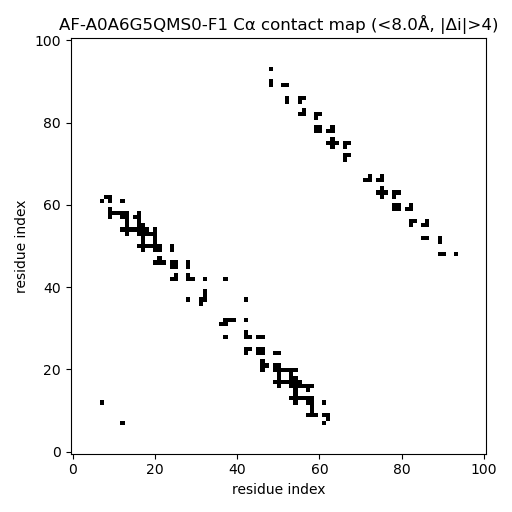A 1
ATOM 605 C C . ALA A 1 89 ? -6.792 -7.953 -1.715 1.00 93.25 89 ALA A C 1
ATOM 607 O O . ALA A 1 89 ? -7.397 -8.639 -0.894 1.00 93.25 89 ALA A O 1
ATOM 608 N N . THR A 1 90 ? -6.252 -6.771 -1.402 1.00 90.56 90 THR A N 1
ATOM 609 C CA . THR A 1 90 ? -6.335 -6.173 -0.060 1.00 90.56 90 THR A CA 1
ATOM 610 C C . THR A 1 90 ? -7.785 -5.918 0.348 1.00 90.56 90 THR A C 1
ATOM 612 O O . THR A 1 90 ? -8.153 -6.171 1.492 1.00 90.56 90 THR A O 1
ATOM 615 N N . GLU A 1 91 ? -8.640 -5.465 -0.577 1.00 87.25 91 GLU A N 1
ATOM 616 C CA . GLU A 1 91 ? -10.065 -5.279 -0.277 1.00 87.25 91 GLU A CA 1
ATOM 617 C C . GLU A 1 91 ? -10.762 -6.584 0.085 1.00 87.25 91 GLU A C 1
ATOM 619 O O . GLU A 1 91 ? -11.535 -6.612 1.039 1.00 87.25 91 GLU A O 1
ATOM 624 N N . LYS A 1 92 ? -10.487 -7.654 -0.666 1.00 89.62 92 LYS A N 1
ATOM 625 C CA . LYS A 1 92 ? -11.075 -8.973 -0.412 1.00 89.62 92 LYS A CA 1
ATOM 626 C C . LYS A 1 92 ? -10.567 -9.576 0.894 1.00 89.62 92 LYS A C 1
ATOM 628 O O . LYS A 1 92 ? -11.362 -10.090 1.669 1.00 89.62 92 LYS A O 1
ATOM 633 N N . LEU A 1 93 ? -9.263 -9.478 1.155 1.00 85.31 93 LEU A N 1
ATOM 634 C CA . LEU A 1 93 ? -8.661 -10.012 2.374 1.00 85.31 93 LEU A CA 1
ATOM 635 C C . LEU A 1 93 ? -9.245 -9.348 3.624 1.00 85.31 93 LEU A C 1
ATOM 637 O O . LEU A 1 93 ? -9.613 -10.041 4.565 1.00 85.31 93 LEU A O 1
ATOM 641 N N . ILE A 1 94 ? -9.358 -8.019 3.624 1.00 82.75 94 ILE A N 1
ATOM 642 C CA . ILE A 1 94 ? -9.874 -7.281 4.781 1.00 82.75 94 ILE A CA 1
ATOM 643 C C . ILE A 1 94 ? -11.361 -7.565 4.995 1.00 82.75 94 ILE A C 1
ATOM 645 O O . ILE A 1 94 ? -11.748 -7.822 6.127 1.00 82.75 94 ILE A O 1
ATOM 649 N N . LYS A 1 95 ? -12.170 -7.621 3.927 1.00 81.06 95 LYS A N 1
ATOM 650 C CA . LYS A 1 95 ? -13.586 -8.009 4.037 1.00 81.06 95 LYS A CA 1
ATOM 651 C C . LYS A 1 95 ? -13.759 -9.402 4.641 1.00 81.06 95 LYS A C 1
ATOM 653 O O . LYS A 1 95 ? -14.528 -9.563 5.575 1.00 81.06 95 LYS A O 1
ATOM 658 N N . ASN A 1 96 ? -12.984 -10.387 4.185 1.00 77.25 96 ASN A N 1
ATOM 659 C CA . ASN A 1 96 ? -13.047 -11.740 4.744 1.00 77.25 96 ASN A CA 1
ATOM 660 C C . ASN A 1 96 ? -12.668 -11.771 6.236 1.00 77.25 96 ASN A C 1
ATOM 662 O O . ASN A 1 96 ? -13.241 -12.542 7.001 1.00 77.25 96 ASN A O 1
ATOM 666 N N . LEU A 1 97 ? -11.703 -10.944 6.657 1.00 72.06 97 LEU A N 1
ATOM 667 C CA . LEU A 1 97 ? -11.307 -10.813 8.064 1.00 72.06 97 LEU A CA 1
ATOM 668 C C . LEU A 1 97 ? -12.371 -10.104 8.917 1.00 72.06 97 LEU A C 1
ATOM 670 O O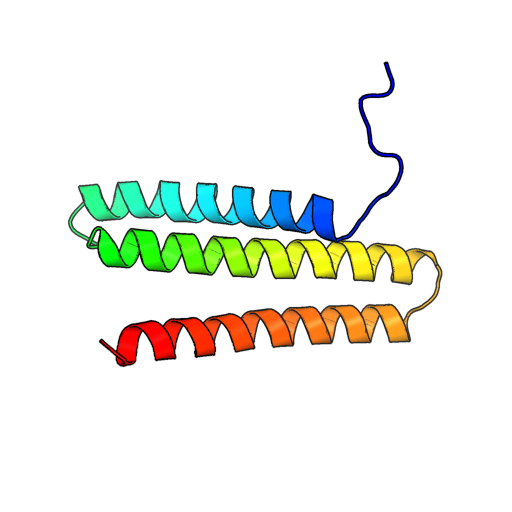 . LEU A 1 97 ? -12.458 -10.370 10.113 1.00 72.06 97 LEU A O 1
ATOM 674 N N . GLU A 1 98 ? -13.159 -9.208 8.322 1.00 70.94 98 GLU A N 1
ATOM 675 C CA . GLU A 1 98 ? -14.302 -8.556 8.969 1.00 70.94 98 GLU A CA 1
ATOM 676 C C . GLU A 1 98 ? -15.511 -9.500 9.089 1.00 70.94 98 GLU A C 1
ATOM 678 O O . GLU A 1 98 ? -16.169 -9.489 10.122 1.00 70.94 98 GLU A O 1
ATOM 683 N N . GLU A 1 99 ? -15.770 -10.334 8.075 1.00 67.06 99 GLU A N 1
ATOM 684 C CA . GLU A 1 99 ? -16.893 -11.289 8.022 1.00 67.06 99 GLU A CA 1
ATOM 685 C C . GLU A 1 99 ? -16.655 -12.584 8.820 1.00 67.06 99 GLU A C 1
ATOM 687 O O . GLU A 1 99 ? -17.608 -13.249 9.214 1.00 67.06 99 GLU A O 1
ATOM 692 N N . SER A 1 100 ? -15.398 -12.959 9.084 1.00 59.41 100 SER A N 1
ATOM 693 C CA . SER A 1 100 ? -15.052 -14.153 9.884 1.00 59.41 100 SER A CA 1
ATOM 694 C C . SER A 1 100 ? -15.192 -13.937 11.403 1.00 59.41 100 SER A C 1
ATOM 696 O O . SER A 1 100 ? -14.611 -14.691 12.187 1.00 59.41 100 SER A O 1
ATOM 698 N N . LYS A 1 101 ? -15.898 -12.884 11.821 1.00 49.03 101 LYS A N 1
ATOM 699 C CA . LYS A 1 101 ? -16.016 -12.407 13.200 1.00 49.03 101 LYS A CA 1
ATOM 700 C C . LYS A 1 101 ? -17.470 -12.405 13.650 1.00 49.03 101 LYS A C 1
ATOM 702 O O . LYS A 1 101 ? -17.687 -12.729 14.837 1.00 49.03 101 LYS A O 1
#

Organism: Campylobacter rectus (NCBI:txid203)

Mean predicted aligned error: 5.72 Å

Secondary structure (DSSP, 8-state):
---S-S---HHHHHHHHHHHHHHHHHHHHHHHHHTTSS-HHHHHHHHHHHHHHHHHHHHHHHHHHHHHHTT-HHHHHHHHHHHHHHHHHHHHHHHHHHHT-